Protein AF-A0A4R4SCJ4-F1 (afdb_monomer_lite)

pLDDT: mean 86.76, std 8.78, range [54.12, 97.06]

Radius of gyration: 17.78 Å; chains: 1; bounding box: 42×27×51 Å

Foldseek 3Di:
DPPVLVVVLCVFPVLVVLLVLLQVLLVVVVVLVVVVCCLQPVPPVDDRDPVSVVLVVCLLCVLVVPCVVPLVVVLVVDDLVCLSPVLVVVLVVLSVVLVVCVVVVNPPDVNSVSSSVSNNSSVSNVVSSLVCQPVRDPPVCNVVSNVCSVVVRD

Sequence (154 aa):
MRSGELRGILRGRDFRRLYATRIASQLTDGVFQVALAGYVFFSPERQTTAAKAAAAFAVTLLPYSALGPFVGVFIDRWRRRQILVWTPVLRAVLVLLVAALVAAGQDGTFFFLGVLVVLGVNRFFLASLSAALPHVVTRDQLVTANAFSVTSGT

Structure (mmCIF, N/CA/C/O backbone):
data_AF-A0A4R4SCJ4-F1
#
_entry.id   AF-A0A4R4SCJ4-F1
#
loop_
_atom_site.group_PDB
_atom_site.id
_atom_site.type_symbol
_atom_site.label_atom_id
_atom_site.label_alt_id
_atom_site.label_comp_id
_atom_site.label_asym_id
_atom_site.label_entity_id
_atom_site.label_seq_id
_atom_site.pdbx_PDB_ins_code
_atom_site.Cartn_x
_atom_site.Cartn_y
_atom_site.Cartn_z
_atom_site.occupancy
_atom_site.B_iso_or_equiv
_atom_site.auth_seq_id
_atom_site.auth_comp_id
_atom_site.auth_asym_id
_atom_site.auth_atom_id
_atom_site.pdbx_PDB_model_num
ATOM 1 N N . MET A 1 1 ? 2.223 6.834 26.598 1.00 58.66 1 MET A N 1
ATOM 2 C CA . MET A 1 1 ? 1.237 5.746 26.401 1.00 58.66 1 MET A CA 1
ATOM 3 C C . MET A 1 1 ? 1.092 4.969 27.694 1.00 58.66 1 MET A C 1
ATOM 5 O O . MET A 1 1 ? 2.088 4.447 28.176 1.00 58.66 1 MET A O 1
ATOM 9 N N . ARG A 1 2 ? -0.108 4.891 28.277 1.00 73.50 2 ARG A N 1
ATOM 10 C CA . ARG A 1 2 ? -0.346 3.986 29.410 1.00 73.50 2 ARG A CA 1
ATOM 11 C C . ARG A 1 2 ? -0.431 2.561 28.854 1.00 73.50 2 ARG A C 1
ATOM 13 O O . ARG A 1 2 ? -1.313 2.270 28.056 1.00 73.50 2 ARG A O 1
ATOM 20 N N . SER A 1 3 ? 0.474 1.667 29.244 1.00 70.06 3 SER A N 1
ATOM 21 C CA . SER A 1 3 ? 0.604 0.308 28.680 1.00 70.06 3 SER A CA 1
ATOM 22 C C . SER A 1 3 ? -0.693 -0.523 28.731 1.00 70.06 3 SER A C 1
ATOM 24 O O . SER A 1 3 ? -0.898 -1.412 27.905 1.00 70.06 3 SER A O 1
ATOM 26 N N . GLY A 1 4 ? -1.588 -0.223 29.680 1.00 76.00 4 GLY A N 1
ATOM 27 C CA . GLY A 1 4 ? -2.908 -0.853 29.799 1.00 76.00 4 GLY A CA 1
ATOM 28 C C . GLY A 1 4 ? -3.904 -0.450 28.705 1.00 76.00 4 GLY A C 1
ATOM 29 O O . GLY A 1 4 ? -4.691 -1.283 28.264 1.00 76.00 4 GLY A O 1
ATOM 30 N N . GLU A 1 5 ? -3.827 0.786 28.210 1.00 82.50 5 GLU A N 1
ATOM 31 C CA . GLU A 1 5 ? -4.722 1.326 27.178 1.00 82.50 5 GLU A CA 1
ATOM 32 C C . GLU A 1 5 ? -4.460 0.659 25.822 1.00 82.50 5 GLU A C 1
ATOM 34 O O . GLU A 1 5 ? -5.379 0.161 25.173 1.00 82.50 5 GLU A O 1
ATOM 39 N N . LEU A 1 6 ? -3.181 0.519 25.453 1.00 82.75 6 LEU A N 1
ATOM 40 C CA . LEU A 1 6 ? -2.781 -0.183 24.234 1.00 82.75 6 LEU A CA 1
ATOM 41 C C . LEU A 1 6 ? -3.202 -1.660 24.261 1.00 82.75 6 LEU A C 1
ATOM 43 O O . LEU A 1 6 ? -3.694 -2.185 23.264 1.00 82.75 6 LEU A O 1
ATOM 47 N N . ARG A 1 7 ? -3.051 -2.338 25.408 1.00 83.62 7 ARG A N 1
ATOM 48 C CA . ARG A 1 7 ? -3.528 -3.722 25.576 1.00 83.62 7 ARG A CA 1
ATOM 49 C C . ARG A 1 7 ? -5.046 -3.830 25.410 1.00 83.62 7 ARG A C 1
ATOM 51 O O . ARG A 1 7 ? -5.511 -4.829 24.868 1.00 83.62 7 ARG A O 1
ATOM 58 N N . GLY A 1 8 ? -5.802 -2.825 25.855 1.00 85.06 8 GLY A N 1
ATOM 59 C CA . GLY A 1 8 ? -7.248 -2.737 25.643 1.00 85.06 8 GLY A CA 1
ATOM 60 C C . GLY A 1 8 ? -7.605 -2.646 24.159 1.00 85.06 8 GLY A C 1
ATOM 61 O O . GLY A 1 8 ? -8.367 -3.474 23.661 1.00 85.06 8 GLY A O 1
ATOM 62 N N . ILE A 1 9 ? -6.967 -1.722 23.436 1.00 87.00 9 ILE A N 1
ATOM 63 C CA . ILE A 1 9 ? -7.147 -1.531 21.988 1.00 87.00 9 ILE A CA 1
ATOM 64 C C . ILE A 1 9 ? -6.816 -2.821 21.218 1.00 87.00 9 ILE A C 1
ATOM 66 O O . ILE A 1 9 ? -7.614 -3.302 20.413 1.00 87.00 9 ILE A O 1
ATOM 70 N N . LEU A 1 10 ? -5.668 -3.441 21.518 1.00 86.69 10 LEU A N 1
ATOM 71 C CA . LEU A 1 10 ? -5.202 -4.665 20.857 1.00 86.69 10 LEU A CA 1
ATOM 72 C C . LEU A 1 10 ? -6.077 -5.892 21.134 1.00 86.69 10 LEU A C 1
ATOM 74 O O . LEU A 1 10 ? -6.002 -6.864 20.386 1.00 86.69 10 LEU A O 1
ATOM 78 N N . ARG A 1 11 ? -6.906 -5.884 22.183 1.00 86.88 11 ARG A N 1
ATOM 79 C CA . ARG A 1 11 ? -7.864 -6.965 22.460 1.00 86.88 11 ARG A CA 1
ATOM 80 C C . ARG A 1 11 ? -9.147 -6.849 21.636 1.00 86.88 11 ARG A C 1
ATOM 82 O O . ARG A 1 11 ? -9.805 -7.868 21.423 1.00 86.88 11 ARG A O 1
ATOM 89 N N . GLY A 1 12 ? -9.480 -5.660 21.131 1.00 91.44 12 GLY A N 1
ATOM 90 C CA . GLY A 1 12 ? -10.671 -5.427 20.316 1.00 91.44 12 GLY A CA 1
ATOM 91 C C . GLY A 1 12 ? -10.650 -6.228 19.012 1.00 91.44 12 GLY A C 1
ATOM 92 O O . GLY A 1 12 ? -9.717 -6.123 18.216 1.00 91.44 12 GLY A O 1
ATOM 93 N N . ARG A 1 13 ? -11.692 -7.034 18.761 1.00 91.50 13 ARG A N 1
ATOM 94 C CA . ARG A 1 13 ? -11.769 -7.900 17.568 1.00 91.50 13 ARG A CA 1
ATOM 95 C C . ARG A 1 13 ? -11.715 -7.102 16.266 1.00 91.50 13 ARG A C 1
ATOM 97 O O . ARG A 1 13 ? -11.019 -7.502 15.334 1.00 91.50 13 ARG A O 1
ATOM 104 N N . ASP A 1 14 ? -12.441 -5.992 16.205 1.00 91.25 14 ASP A N 1
ATOM 105 C CA . ASP A 1 14 ? -12.566 -5.208 14.977 1.00 91.25 14 ASP A CA 1
ATOM 106 C C . ASP A 1 14 ? -11.310 -4.371 14.712 1.00 91.25 14 ASP A C 1
ATOM 108 O O . ASP A 1 14 ? -10.835 -4.341 13.575 1.00 91.25 14 ASP A O 1
ATOM 112 N N . PHE A 1 15 ? -10.680 -3.825 15.762 1.00 92.06 15 PHE A N 1
ATOM 113 C CA . PHE A 1 15 ? -9.361 -3.198 15.653 1.00 92.06 15 PHE A CA 1
ATOM 114 C C . PHE A 1 15 ? -8.309 -4.195 15.159 1.00 92.06 15 PHE A C 1
ATOM 116 O O . PHE A 1 15 ? -7.596 -3.906 14.203 1.00 92.06 15 PHE A O 1
ATOM 123 N N . ARG A 1 16 ? -8.253 -5.407 15.730 1.00 92.06 16 ARG A N 1
ATOM 124 C CA . ARG A 1 16 ? -7.318 -6.456 15.285 1.00 92.06 16 ARG A CA 1
ATOM 125 C C . ARG A 1 16 ? -7.489 -6.816 13.813 1.00 92.06 16 ARG A C 1
ATOM 127 O O . ARG A 1 16 ? -6.494 -7.002 13.122 1.00 92.06 16 ARG A O 1
ATOM 134 N N . ARG A 1 17 ? -8.729 -6.927 13.327 1.00 91.88 17 ARG A N 1
ATOM 135 C CA . ARG A 1 17 ? -9.012 -7.217 11.910 1.00 91.88 17 ARG A CA 1
ATOM 136 C C . ARG A 1 17 ? -8.546 -6.080 11.002 1.00 91.88 17 ARG A C 1
ATOM 138 O O . ARG A 1 17 ? -7.899 -6.341 9.988 1.00 91.88 17 ARG A O 1
ATOM 145 N N . LEU A 1 18 ? -8.835 -4.834 11.379 1.00 91.69 18 LEU A N 1
ATOM 146 C CA . LEU A 1 18 ? -8.393 -3.651 10.640 1.00 91.69 18 LEU A CA 1
ATOM 147 C C . LEU A 1 18 ? -6.859 -3.550 10.614 1.00 91.69 18 LEU A C 1
ATOM 149 O O . LEU A 1 18 ? -6.263 -3.342 9.559 1.00 91.69 18 LEU A O 1
ATOM 153 N N . TYR A 1 19 ? -6.221 -3.771 11.761 1.00 92.88 19 TYR A N 1
ATOM 154 C CA . TYR A 1 19 ? -4.773 -3.740 11.919 1.00 92.88 19 TYR A CA 1
ATOM 155 C C . TYR A 1 19 ? -4.073 -4.863 11.141 1.00 92.88 19 TYR A C 1
ATOM 157 O O . TYR A 1 19 ? -3.127 -4.599 10.407 1.00 92.88 19 TYR A O 1
ATOM 165 N N . ALA A 1 20 ? -4.571 -6.101 11.208 1.00 91.56 20 ALA A N 1
ATOM 166 C CA . ALA A 1 20 ? -4.023 -7.214 10.429 1.00 91.56 20 ALA A CA 1
ATOM 167 C C . ALA A 1 20 ? -4.094 -6.940 8.918 1.00 91.56 20 ALA A C 1
ATOM 169 O O . ALA A 1 20 ? -3.135 -7.193 8.192 1.00 91.56 20 ALA A O 1
ATOM 170 N N . THR A 1 21 ? -5.205 -6.356 8.461 1.00 91.44 21 THR A N 1
ATOM 171 C CA . THR A 1 21 ? -5.383 -5.945 7.062 1.00 91.44 21 THR A CA 1
ATOM 172 C C . THR A 1 21 ? -4.352 -4.886 6.657 1.00 91.44 21 THR A C 1
ATOM 174 O O . THR A 1 21 ? -3.768 -4.967 5.577 1.00 91.44 21 THR A O 1
ATOM 177 N N . ARG A 1 22 ? -4.091 -3.912 7.536 1.00 91.88 22 ARG A N 1
ATOM 178 C CA . ARG A 1 22 ? -3.065 -2.886 7.325 1.00 91.88 22 ARG A CA 1
ATOM 179 C C . ARG A 1 22 ? -1.676 -3.497 7.172 1.00 91.88 22 ARG A C 1
ATOM 181 O O . ARG A 1 22 ? -1.019 -3.232 6.174 1.00 91.88 22 ARG A O 1
ATOM 188 N N . ILE A 1 23 ? -1.263 -4.338 8.119 1.00 92.94 23 ILE A N 1
ATOM 189 C CA . ILE A 1 23 ? 0.070 -4.957 8.117 1.00 92.94 23 ILE A CA 1
ATOM 190 C C . ILE A 1 23 ? 0.264 -5.833 6.877 1.00 92.94 23 ILE A C 1
ATOM 192 O O . ILE A 1 23 ? 1.274 -5.706 6.194 1.00 92.94 23 ILE A O 1
ATOM 196 N N . ALA A 1 24 ? -0.724 -6.654 6.515 1.00 91.62 24 ALA A N 1
ATOM 197 C CA . ALA A 1 24 ? -0.660 -7.458 5.294 1.00 91.62 24 ALA A CA 1
ATOM 198 C C . ALA A 1 24 ? -0.516 -6.589 4.028 1.00 91.62 24 ALA A C 1
ATOM 200 O O . ALA A 1 24 ? 0.284 -6.892 3.137 1.00 91.62 24 ALA A O 1
ATOM 201 N N . SER A 1 25 ? -1.255 -5.478 3.952 1.00 90.12 25 SER A N 1
ATOM 202 C CA . SER A 1 25 ? -1.146 -4.541 2.831 1.00 90.12 25 SER A CA 1
ATOM 203 C C . SER A 1 25 ? 0.210 -3.845 2.780 1.00 90.12 25 SER A C 1
ATOM 205 O O . SER A 1 25 ? 0.726 -3.614 1.688 1.00 90.12 25 SER A O 1
ATOM 207 N N . GLN A 1 26 ? 0.794 -3.523 3.933 1.00 90.69 26 GLN A N 1
ATOM 208 C CA . GLN A 1 26 ? 2.095 -2.872 3.991 1.00 90.69 26 GLN A CA 1
ATOM 209 C C . GLN A 1 26 ? 3.227 -3.824 3.612 1.00 90.69 26 GLN A C 1
ATOM 211 O O . GLN A 1 26 ? 4.084 -3.459 2.817 1.00 90.69 26 GLN A O 1
ATOM 216 N N . LEU A 1 27 ? 3.186 -5.069 4.096 1.00 92.00 27 LEU A N 1
ATOM 217 C CA . LEU A 1 27 ? 4.152 -6.104 3.723 1.00 92.00 27 LEU A CA 1
ATOM 218 C C . LEU A 1 27 ? 4.156 -6.334 2.210 1.00 92.00 27 LEU A C 1
ATOM 220 O O . LEU A 1 27 ? 5.209 -6.326 1.578 1.00 92.00 27 LEU A O 1
ATOM 224 N N . THR A 1 28 ? 2.972 -6.476 1.613 1.00 91.75 28 THR A N 1
ATOM 225 C CA . THR A 1 28 ? 2.846 -6.634 0.156 1.00 91.75 28 THR A CA 1
ATOM 226 C C . THR A 1 28 ? 3.294 -5.387 -0.609 1.00 91.75 28 THR A C 1
ATOM 228 O O . THR A 1 28 ? 3.830 -5.516 -1.706 1.00 91.75 28 THR A O 1
ATOM 231 N N . ASP A 1 29 ? 3.136 -4.185 -0.041 1.00 91.31 29 ASP A N 1
ATOM 232 C CA . ASP A 1 29 ? 3.690 -2.956 -0.626 1.00 91.31 29 ASP A CA 1
ATOM 233 C C . ASP A 1 29 ? 5.205 -2.898 -0.566 1.00 91.31 29 ASP A C 1
ATOM 235 O O . ASP A 1 29 ? 5.826 -2.587 -1.575 1.00 91.31 29 ASP A O 1
ATOM 239 N N . GLY A 1 30 ? 5.796 -3.266 0.569 1.00 91.69 30 GLY A N 1
ATOM 240 C CA . GLY A 1 30 ? 7.242 -3.376 0.707 1.00 91.69 30 GLY A CA 1
ATOM 241 C C . GLY A 1 30 ? 7.823 -4.340 -0.324 1.00 91.69 30 GLY A C 1
ATOM 242 O O . GLY A 1 30 ? 8.756 -3.983 -1.035 1.00 91.69 30 GLY A O 1
ATOM 243 N N . VAL A 1 31 ? 7.215 -5.521 -0.489 1.00 93.69 31 VAL A N 1
ATOM 244 C CA . VAL A 1 31 ? 7.627 -6.493 -1.519 1.00 93.69 31 VAL A CA 1
ATOM 245 C C . VAL A 1 31 ? 7.521 -5.896 -2.924 1.00 93.69 31 VAL A C 1
ATOM 247 O O . VAL A 1 31 ? 8.464 -6.012 -3.703 1.00 93.69 31 VAL A O 1
ATOM 250 N N . PHE A 1 32 ? 6.411 -5.227 -3.253 1.00 93.00 32 PHE A N 1
ATOM 251 C CA . PHE A 1 32 ? 6.233 -4.594 -4.561 1.00 93.00 32 PHE A CA 1
ATOM 252 C C . PHE A 1 32 ? 7.261 -3.481 -4.817 1.00 93.00 32 PHE A C 1
ATOM 254 O O . PHE A 1 32 ? 7.834 -3.423 -5.901 1.00 93.00 32 PHE A O 1
ATOM 261 N N . GLN A 1 33 ? 7.537 -2.628 -3.827 1.00 90.75 33 GLN A N 1
ATOM 262 C CA . GLN A 1 33 ? 8.525 -1.553 -3.942 1.00 90.75 33 GLN A CA 1
ATOM 263 C C . GLN A 1 33 ? 9.952 -2.093 -4.082 1.00 90.75 33 GLN A C 1
ATOM 265 O O . GLN A 1 33 ? 10.708 -1.593 -4.912 1.00 90.75 33 GLN A O 1
ATOM 270 N N . VAL A 1 34 ? 10.313 -3.135 -3.327 1.00 91.56 34 VAL A N 1
ATOM 271 C CA . VAL A 1 34 ? 11.617 -3.804 -3.456 1.00 91.56 34 VAL A CA 1
ATOM 272 C C . VAL A 1 34 ? 11.757 -4.446 -4.835 1.00 91.56 34 VAL A C 1
ATOM 274 O O . VAL A 1 34 ? 12.787 -4.272 -5.481 1.00 91.56 34 VAL A O 1
ATOM 277 N N . ALA A 1 35 ? 10.719 -5.130 -5.325 1.00 90.94 35 ALA A N 1
ATOM 278 C CA . ALA A 1 35 ? 10.720 -5.721 -6.662 1.00 90.94 35 ALA A CA 1
ATOM 279 C C . ALA A 1 35 ? 10.830 -4.654 -7.762 1.00 90.94 35 ALA A C 1
ATOM 281 O O . ALA A 1 35 ? 11.605 -4.817 -8.701 1.00 90.94 35 ALA A O 1
ATOM 282 N N . LEU A 1 36 ? 10.106 -3.540 -7.625 1.00 89.12 36 LEU A N 1
ATOM 283 C CA . LEU A 1 36 ? 10.183 -2.402 -8.537 1.00 89.12 36 LEU A CA 1
ATOM 284 C C . LEU A 1 36 ? 11.587 -1.789 -8.552 1.00 89.12 36 LEU A C 1
ATOM 286 O O . LEU A 1 36 ? 12.139 -1.568 -9.626 1.00 89.12 36 LEU A O 1
ATOM 290 N N . ALA A 1 37 ? 12.172 -1.533 -7.381 1.00 86.69 37 ALA A N 1
ATOM 291 C CA . ALA A 1 37 ? 13.519 -0.984 -7.268 1.00 86.69 37 ALA A CA 1
ATOM 292 C C . ALA A 1 37 ? 14.565 -1.945 -7.852 1.00 86.69 37 ALA A C 1
ATOM 294 O O . ALA A 1 37 ? 15.413 -1.520 -8.633 1.00 86.69 37 ALA A O 1
ATOM 295 N N . GLY A 1 38 ? 14.456 -3.240 -7.539 1.00 87.81 38 GLY A N 1
ATOM 296 C CA . GLY A 1 38 ? 15.255 -4.315 -8.129 1.00 87.81 38 GLY A CA 1
ATOM 297 C C . GLY A 1 38 ? 15.189 -4.305 -9.654 1.00 87.81 38 GLY A C 1
ATOM 298 O O . GLY A 1 38 ? 16.210 -4.242 -10.332 1.00 87.81 38 GLY A O 1
ATOM 299 N N . TYR A 1 39 ? 13.977 -4.288 -10.199 1.00 85.25 39 TYR A N 1
ATOM 300 C CA . TYR A 1 39 ? 13.759 -4.322 -11.638 1.00 85.25 39 TYR A CA 1
ATOM 301 C C . TYR A 1 39 ? 14.248 -3.058 -12.351 1.00 85.25 39 TYR A C 1
ATOM 303 O O . TYR A 1 39 ? 14.879 -3.162 -13.401 1.00 85.25 39 TYR A O 1
ATOM 311 N N . VAL A 1 40 ? 13.975 -1.873 -11.797 1.00 81.81 40 VAL A N 1
ATOM 312 C CA . VAL A 1 40 ? 14.327 -0.595 -12.429 1.00 81.81 40 VAL A CA 1
ATOM 313 C C . VAL A 1 40 ? 15.818 -0.303 -12.311 1.00 81.81 40 VAL A C 1
ATOM 315 O O . VAL A 1 40 ? 16.406 0.099 -13.305 1.00 81.81 40 VAL A O 1
ATOM 318 N N . PHE A 1 41 ? 16.430 -0.487 -11.138 1.00 78.81 41 PHE A N 1
ATOM 319 C CA . PHE A 1 41 ? 17.807 -0.041 -10.880 1.00 78.81 41 PHE A CA 1
ATOM 320 C C . PHE A 1 41 ? 18.859 -1.146 -10.974 1.00 78.81 41 PHE A C 1
ATOM 322 O O . PHE A 1 41 ? 20.023 -0.841 -11.217 1.00 78.81 41 PHE A O 1
ATOM 329 N N . PHE A 1 42 ? 18.478 -2.411 -10.782 1.00 72.50 42 PHE A N 1
ATOM 330 C CA . PHE A 1 42 ? 19.424 -3.527 -10.691 1.00 72.50 42 PHE A CA 1
ATOM 331 C C . PHE A 1 42 ? 19.296 -4.544 -11.832 1.00 72.50 42 PHE A C 1
ATOM 333 O O . PHE A 1 42 ? 19.977 -5.564 -11.792 1.00 72.50 42 PHE A O 1
ATOM 340 N N . SER A 1 43 ? 18.486 -4.276 -12.866 1.00 67.62 43 SER A N 1
ATOM 341 C CA . SER A 1 43 ? 18.457 -5.101 -14.085 1.00 67.62 43 SER A CA 1
ATOM 342 C C . SER A 1 43 ? 19.700 -4.826 -14.949 1.00 67.62 43 SER A C 1
ATOM 344 O O . SER A 1 43 ? 19.773 -3.761 -15.569 1.00 67.62 43 SER A O 1
ATOM 346 N N . PRO A 1 44 ? 20.664 -5.765 -15.054 1.00 54.12 44 PRO A N 1
ATOM 347 C CA . PRO A 1 44 ? 21.954 -5.538 -15.722 1.00 54.12 44 PRO A CA 1
ATOM 348 C C . PRO A 1 44 ? 21.829 -5.267 -17.228 1.00 54.12 44 PRO A C 1
ATOM 350 O O . PRO A 1 44 ? 22.674 -4.609 -17.828 1.00 54.12 44 PRO A O 1
ATOM 353 N N . GLU A 1 45 ? 20.741 -5.742 -17.834 1.00 56.34 45 GLU A N 1
ATOM 354 C CA . GLU A 1 45 ? 20.410 -5.582 -19.254 1.00 56.34 45 GLU A CA 1
ATOM 355 C C . GLU A 1 45 ? 19.885 -4.176 -19.591 1.00 56.34 45 GLU A C 1
ATOM 357 O O . GLU A 1 45 ? 19.707 -3.834 -20.759 1.00 56.34 45 GLU A O 1
ATOM 362 N N . ARG A 1 46 ? 19.599 -3.350 -18.576 1.00 56.84 46 ARG A N 1
ATOM 363 C CA . ARG A 1 46 ? 18.846 -2.104 -18.731 1.00 56.84 46 ARG A CA 1
ATOM 364 C C . ARG A 1 46 ? 19.527 -0.968 -17.998 1.00 56.84 46 ARG A C 1
ATOM 366 O O . ARG A 1 46 ? 19.066 -0.524 -16.953 1.00 56.84 46 ARG A O 1
ATOM 373 N N . GLN A 1 47 ? 20.617 -0.475 -18.583 1.00 54.94 47 GLN A N 1
ATOM 374 C CA . GLN A 1 47 ? 21.269 0.751 -18.126 1.00 54.94 47 GLN A CA 1
ATOM 375 C C . GLN A 1 47 ? 20.210 1.855 -17.985 1.00 54.94 47 GLN A C 1
ATOM 377 O O . GLN A 1 47 ? 19.611 2.297 -18.969 1.00 54.94 47 GLN A O 1
ATOM 382 N N . THR A 1 48 ? 19.921 2.257 -16.747 1.00 60.78 48 THR A N 1
ATOM 383 C CA . THR A 1 48 ? 18.918 3.274 -16.435 1.00 60.78 48 THR A CA 1
ATOM 384 C C . THR A 1 48 ? 19.317 4.596 -17.064 1.00 60.78 48 THR A C 1
ATOM 386 O O . THR A 1 48 ? 20.154 5.323 -16.537 1.00 60.78 48 THR A O 1
ATOM 389 N N . THR A 1 49 ? 18.694 4.942 -18.189 1.00 74.50 49 THR A N 1
ATOM 390 C CA . THR A 1 49 ? 18.739 6.309 -18.709 1.00 74.50 49 THR A CA 1
ATOM 391 C C . THR A 1 49 ? 18.175 7.256 -17.649 1.00 74.50 49 THR A C 1
ATOM 393 O O . THR A 1 49 ? 17.214 6.904 -16.958 1.00 74.50 49 THR A O 1
ATOM 396 N N . ALA A 1 50 ? 18.699 8.482 -17.558 1.00 78.25 50 ALA A N 1
ATOM 397 C CA . ALA A 1 50 ? 18.198 9.507 -16.635 1.00 78.25 50 ALA A CA 1
ATOM 398 C C . ALA A 1 50 ? 16.664 9.678 -16.705 1.00 78.25 50 ALA A C 1
ATOM 400 O O . ALA A 1 50 ? 16.008 9.844 -15.681 1.00 78.25 50 ALA A O 1
ATOM 401 N N . ALA A 1 51 ? 16.078 9.533 -17.899 1.00 81.06 51 ALA A N 1
ATOM 402 C CA . ALA A 1 51 ? 14.632 9.565 -18.109 1.00 81.06 51 ALA A CA 1
ATOM 403 C C . ALA A 1 51 ? 13.871 8.429 -17.394 1.00 81.06 51 ALA A C 1
ATOM 405 O O . ALA A 1 51 ? 12.826 8.683 -16.800 1.00 81.06 51 ALA A O 1
ATOM 406 N N . LYS A 1 52 ? 14.386 7.189 -17.403 1.00 79.25 52 LYS A N 1
ATOM 407 C CA . LYS A 1 52 ? 13.751 6.050 -16.709 1.00 79.25 52 LYS A CA 1
ATOM 408 C C . LYS A 1 52 ? 13.818 6.221 -15.191 1.00 79.25 52 LYS A C 1
ATOM 410 O O . LYS A 1 52 ? 12.833 5.961 -14.504 1.00 79.25 52 LYS A O 1
ATOM 415 N N . ALA A 1 53 ? 14.942 6.722 -14.676 1.00 82.44 53 ALA A N 1
ATOM 416 C CA . ALA A 1 53 ? 15.077 7.054 -13.260 1.00 82.44 53 ALA A CA 1
ATOM 417 C C . ALA A 1 53 ? 14.104 8.176 -12.851 1.00 82.44 53 ALA A C 1
ATOM 419 O O . ALA A 1 53 ? 13.373 8.035 -11.872 1.00 82.44 53 ALA A O 1
ATOM 420 N N . ALA A 1 54 ? 14.025 9.254 -13.639 1.00 87.06 54 ALA A N 1
ATOM 421 C CA . ALA A 1 54 ? 13.080 10.345 -13.409 1.00 87.06 54 ALA A CA 1
ATOM 422 C C . ALA A 1 54 ? 11.619 9.863 -13.437 1.00 87.06 54 ALA A C 1
ATOM 424 O O . ALA A 1 54 ? 10.835 10.241 -12.568 1.00 87.06 54 ALA A O 1
ATOM 425 N N . ALA A 1 55 ? 11.259 8.983 -14.378 1.00 87.56 55 ALA A N 1
ATOM 426 C CA . ALA A 1 55 ? 9.931 8.378 -14.440 1.00 87.56 55 ALA A CA 1
ATOM 427 C C . ALA A 1 55 ? 9.621 7.532 -13.194 1.00 87.56 55 ALA A C 1
ATOM 429 O O . ALA A 1 55 ? 8.531 7.648 -12.638 1.00 87.56 55 ALA A O 1
ATOM 430 N N . ALA A 1 56 ? 10.577 6.736 -12.704 1.00 85.62 56 ALA A N 1
ATOM 431 C CA . ALA A 1 56 ? 10.408 5.952 -11.480 1.00 85.62 56 ALA A CA 1
ATOM 432 C C . ALA A 1 56 ? 10.163 6.840 -10.247 1.00 85.62 56 ALA A C 1
ATOM 434 O O . ALA A 1 56 ? 9.250 6.571 -9.459 1.00 85.62 56 ALA A O 1
ATOM 435 N N . PHE A 1 57 ? 10.913 7.939 -10.108 1.00 86.75 57 PHE A N 1
ATOM 436 C CA . PHE A 1 57 ? 10.668 8.933 -9.060 1.00 86.75 57 PHE A CA 1
ATOM 437 C C . PHE A 1 57 ? 9.300 9.594 -9.209 1.00 86.75 57 PHE A C 1
ATOM 439 O O . PHE A 1 57 ? 8.547 9.662 -8.237 1.00 86.75 57 PHE A O 1
ATOM 446 N N . ALA A 1 58 ? 8.948 10.034 -10.420 1.00 90.12 58 ALA A N 1
ATOM 447 C CA . ALA A 1 58 ? 7.660 10.660 -10.689 1.00 90.12 58 ALA A CA 1
ATOM 448 C C . ALA A 1 58 ? 6.510 9.725 -10.304 1.00 90.12 58 ALA A C 1
ATOM 450 O O . ALA A 1 58 ? 5.633 10.112 -9.542 1.00 90.12 58 ALA A O 1
ATOM 451 N N . VAL A 1 59 ? 6.549 8.469 -10.744 1.00 89.69 59 VAL A N 1
ATOM 452 C CA . VAL A 1 59 ? 5.521 7.471 -10.433 1.00 89.69 59 VAL A CA 1
ATOM 453 C C . VAL A 1 59 ? 5.426 7.170 -8.936 1.00 89.69 59 VAL A C 1
ATOM 455 O O . VAL A 1 59 ? 4.332 6.935 -8.427 1.00 89.69 59 VAL A O 1
ATOM 458 N N . THR A 1 60 ? 6.543 7.222 -8.213 1.00 86.38 60 THR A N 1
ATOM 459 C CA . THR A 1 60 ? 6.558 6.997 -6.762 1.00 86.38 60 THR A CA 1
ATOM 460 C C . THR A 1 60 ? 5.971 8.181 -5.990 1.00 86.38 60 THR A C 1
ATOM 462 O O . THR A 1 60 ? 5.244 7.985 -5.017 1.00 86.38 60 THR A O 1
ATOM 465 N N . LEU A 1 61 ? 6.251 9.412 -6.426 1.00 87.06 61 LEU A N 1
ATOM 466 C CA . LEU A 1 61 ? 5.877 10.641 -5.719 1.00 87.06 61 LEU A CA 1
ATOM 467 C C . LEU A 1 61 ? 4.494 11.175 -6.117 1.00 87.06 61 LEU A C 1
ATOM 469 O O . LEU A 1 61 ? 3.750 11.650 -5.260 1.00 87.06 61 LEU A O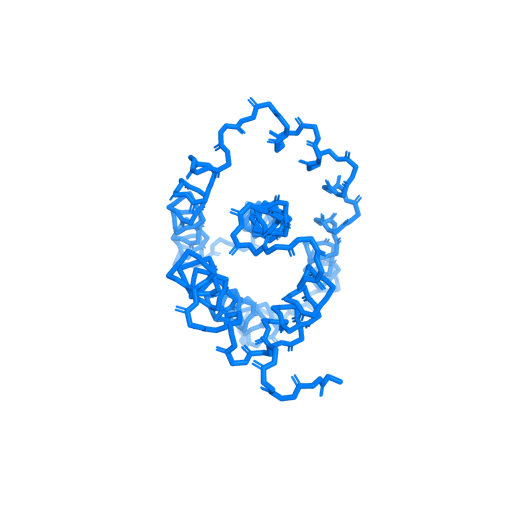 1
ATOM 473 N N . LEU A 1 62 ? 4.115 11.066 -7.393 1.00 89.56 62 LEU A N 1
ATOM 474 C CA . LEU A 1 62 ? 2.852 11.587 -7.930 1.00 89.56 62 LEU A CA 1
ATOM 475 C C . LEU A 1 62 ? 1.608 11.130 -7.153 1.00 89.56 62 LEU A C 1
ATOM 477 O O . LEU A 1 62 ? 0.762 11.981 -6.875 1.00 89.56 62 LEU A O 1
ATOM 481 N N . PRO A 1 63 ? 1.466 9.851 -6.747 1.00 85.88 63 PRO A N 1
ATOM 482 C CA . PRO A 1 63 ? 0.298 9.401 -5.999 1.00 85.88 63 PRO A CA 1
ATOM 483 C C . PRO A 1 63 ? 0.075 10.164 -4.693 1.00 85.88 63 PRO A C 1
ATOM 485 O O . PRO A 1 63 ? -1.072 10.388 -4.314 1.00 85.88 63 PRO A O 1
ATOM 488 N N . TYR A 1 64 ? 1.151 10.576 -4.011 1.00 79.00 64 TYR A N 1
ATOM 489 C CA . TYR A 1 64 ? 1.056 11.317 -2.752 1.00 79.00 64 TYR A CA 1
ATOM 490 C C . TYR A 1 64 ? 0.435 12.698 -2.960 1.00 79.00 64 TYR A C 1
ATOM 492 O O . TYR A 1 64 ? -0.462 13.086 -2.213 1.00 79.00 64 TYR A O 1
ATOM 500 N N . SER A 1 65 ? 0.880 13.413 -3.992 1.00 80.62 65 SER A N 1
ATOM 501 C CA . SER A 1 65 ? 0.413 14.769 -4.287 1.00 80.62 65 SER A CA 1
ATOM 502 C C . SER A 1 65 ? -0.965 14.770 -4.944 1.00 80.62 65 SER A C 1
ATOM 504 O O . SER A 1 65 ? -1.814 15.592 -4.611 1.00 80.62 65 SER A O 1
ATOM 506 N N . ALA A 1 66 ? -1.201 13.840 -5.872 1.00 80.00 66 ALA A N 1
ATOM 507 C CA . ALA A 1 66 ? -2.401 13.843 -6.695 1.00 80.00 66 ALA A CA 1
ATOM 508 C C . ALA A 1 66 ? -3.628 13.319 -5.950 1.00 80.00 66 ALA A C 1
ATOM 510 O O . ALA A 1 66 ? -4.709 13.861 -6.128 1.00 80.00 66 ALA A O 1
ATOM 511 N N . LEU A 1 67 ? -3.495 12.274 -5.125 1.00 79.00 67 LEU A N 1
ATOM 512 C CA . LEU A 1 67 ? -4.664 11.614 -4.534 1.00 79.00 67 LEU A CA 1
ATOM 513 C C . LEU A 1 67 ? -5.130 12.250 -3.225 1.00 79.00 67 LEU A C 1
ATOM 515 O O . LEU A 1 67 ? -6.310 12.131 -2.901 1.00 79.00 67 LEU A O 1
ATOM 519 N N . GLY A 1 68 ? -4.252 12.948 -2.499 1.00 75.50 68 GLY A N 1
ATOM 520 C CA . GLY A 1 68 ? -4.567 13.556 -1.200 1.00 75.50 68 GLY A CA 1
ATOM 521 C C . GLY A 1 68 ? -5.910 14.309 -1.157 1.00 75.50 68 GLY A C 1
ATOM 522 O O . GLY A 1 68 ? -6.744 13.974 -0.315 1.00 75.50 68 GLY A O 1
ATOM 523 N N . PRO A 1 69 ? -6.180 15.251 -2.084 1.00 77.25 69 PRO A N 1
ATOM 524 C CA . PRO A 1 69 ? -7.417 16.040 -2.084 1.00 77.25 69 PRO A CA 1
ATOM 525 C C . PRO A 1 69 ? -8.690 15.242 -2.404 1.00 77.25 69 PRO A C 1
ATOM 527 O O . PRO A 1 69 ? -9.774 15.589 -1.942 1.00 77.25 69 PRO A O 1
ATOM 530 N N . PHE A 1 70 ? -8.587 14.177 -3.204 1.00 78.62 70 PHE A N 1
ATOM 531 C CA . PHE A 1 70 ? -9.763 13.478 -3.738 1.00 78.62 70 PHE A CA 1
ATOM 532 C C . PHE A 1 70 ? -10.175 12.269 -2.905 1.00 78.62 70 PHE A C 1
ATOM 534 O O . PHE A 1 70 ? -11.342 11.876 -2.903 1.00 78.62 70 PHE A O 1
ATOM 541 N N . VAL A 1 71 ? -9.229 11.680 -2.178 1.00 81.19 71 VAL A N 1
ATOM 542 C CA . VAL A 1 71 ? -9.433 10.467 -1.384 1.00 81.19 71 VAL A CA 1
ATOM 543 C C . VAL A 1 71 ? -10.602 10.606 -0.400 1.00 81.19 71 VAL A C 1
ATOM 545 O O . VAL A 1 71 ? -11.409 9.683 -0.303 1.00 81.19 71 VAL A O 1
ATOM 548 N N . GLY A 1 72 ? -10.753 11.759 0.264 1.00 79.31 72 GLY A N 1
ATOM 549 C CA . GLY A 1 72 ? -11.865 12.006 1.194 1.00 79.31 72 GLY A CA 1
ATOM 550 C C . GLY A 1 72 ? -13.238 11.913 0.520 1.00 79.31 72 GLY A C 1
ATOM 551 O O . GLY A 1 72 ? -14.101 11.164 0.971 1.00 79.31 72 GLY A O 1
ATOM 552 N N . VAL A 1 73 ? -13.397 12.568 -0.635 1.00 84.00 73 VAL A N 1
ATOM 553 C CA . VAL A 1 73 ? -14.659 12.587 -1.398 1.00 84.00 73 VAL A CA 1
ATOM 554 C C . VAL A 1 73 ? -15.093 11.178 -1.809 1.00 84.00 73 VAL A C 1
ATOM 556 O O . VAL A 1 73 ? -16.278 10.843 -1.750 1.00 84.00 73 VAL A O 1
ATOM 559 N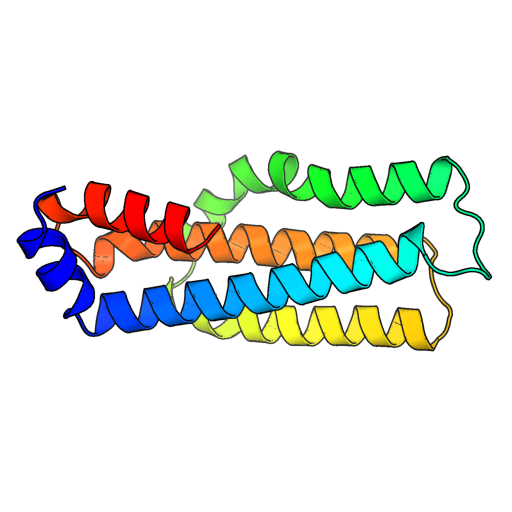 N . PHE A 1 74 ? -14.147 10.333 -2.225 1.00 80.88 74 PHE A N 1
ATOM 560 C CA . PHE A 1 74 ? -14.444 8.955 -2.616 1.00 80.88 74 PHE A CA 1
ATOM 561 C C . PHE A 1 74 ? -14.780 8.064 -1.414 1.00 80.88 74 PHE A C 1
ATOM 563 O O . PHE A 1 74 ? -15.723 7.275 -1.492 1.00 80.88 74 PHE A O 1
ATOM 570 N N . ILE A 1 75 ? -14.057 8.206 -0.297 1.00 85.56 75 ILE A N 1
ATOM 571 C CA . ILE A 1 75 ? -14.312 7.439 0.933 1.00 85.56 75 ILE A CA 1
ATOM 572 C C . ILE A 1 75 ? -15.691 7.761 1.513 1.00 85.56 75 ILE A C 1
ATOM 574 O O . ILE A 1 75 ? -16.369 6.855 1.996 1.00 85.56 75 ILE A O 1
ATOM 578 N N . ASP A 1 76 ? -16.124 9.019 1.445 1.00 85.38 76 ASP A N 1
ATOM 579 C CA . ASP A 1 76 ? -17.409 9.440 2.007 1.00 85.38 76 ASP A CA 1
ATOM 580 C C . ASP A 1 76 ? -18.608 8.901 1.221 1.00 85.38 76 ASP A C 1
ATOM 582 O O . ASP A 1 76 ? -19.670 8.649 1.792 1.00 85.38 76 ASP A O 1
ATOM 586 N N . ARG A 1 77 ? -18.439 8.669 -0.085 1.00 84.94 77 ARG A N 1
ATOM 587 C CA . ARG A 1 77 ? -19.509 8.171 -0.962 1.00 84.94 77 ARG A CA 1
ATOM 588 C C . ARG A 1 77 ? -19.674 6.653 -0.934 1.00 84.94 77 ARG A C 1
ATOM 590 O O . ARG A 1 77 ? -20.718 6.147 -1.337 1.00 84.94 77 ARG A O 1
ATOM 597 N N . TRP A 1 78 ? -18.653 5.914 -0.509 1.00 83.19 78 TRP A N 1
ATOM 598 C CA . TRP A 1 78 ? -18.611 4.456 -0.626 1.00 83.19 78 TRP A CA 1
ATOM 599 C C . TRP A 1 78 ? -18.688 3.788 0.744 1.00 83.19 78 TRP A C 1
ATOM 601 O O . TRP A 1 78 ? -18.194 4.287 1.754 1.00 83.19 78 TRP A O 1
ATOM 611 N N . ARG A 1 79 ? -19.276 2.587 0.802 1.00 86.38 79 ARG A N 1
ATOM 612 C CA . ARG A 1 79 ? -19.273 1.816 2.049 1.00 86.38 79 ARG A CA 1
ATOM 613 C C . ARG A 1 79 ? -17.838 1.395 2.357 1.00 86.38 79 ARG A C 1
ATOM 615 O O . ARG A 1 79 ? -17.272 0.553 1.666 1.00 86.38 79 ARG A O 1
ATOM 622 N N . ARG A 1 80 ? -17.285 1.910 3.456 1.00 84.25 80 ARG A N 1
ATOM 623 C CA . ARG A 1 80 ? -15.919 1.631 3.948 1.00 84.25 80 ARG A CA 1
ATOM 624 C C . ARG A 1 80 ? -15.565 0.141 3.918 1.00 84.25 80 ARG A C 1
ATOM 626 O O . ARG A 1 80 ? -14.507 -0.237 3.432 1.00 84.25 80 ARG A O 1
ATOM 633 N N . ARG A 1 81 ? -16.488 -0.728 4.348 1.00 85.44 81 ARG A N 1
ATOM 634 C CA . ARG A 1 81 ? -16.301 -2.189 4.302 1.00 85.44 81 ARG A CA 1
ATOM 635 C C . ARG A 1 81 ? -16.077 -2.724 2.882 1.00 85.44 81 ARG A C 1
ATOM 637 O O . ARG A 1 81 ? -15.268 -3.624 2.717 1.00 85.44 81 ARG A O 1
ATOM 644 N N . GLN A 1 82 ? -16.774 -2.197 1.874 1.00 88.81 82 GLN A N 1
ATOM 645 C CA . GLN A 1 82 ? -16.581 -2.613 0.481 1.00 88.81 82 GLN A CA 1
ATOM 646 C C . GLN A 1 82 ? -15.218 -2.164 -0.039 1.00 88.81 82 GLN A C 1
ATOM 648 O O . GLN A 1 82 ? -14.528 -2.968 -0.654 1.00 88.81 82 GLN A O 1
ATOM 653 N N . ILE A 1 83 ? -14.797 -0.935 0.277 1.00 90.06 83 ILE A N 1
ATOM 654 C CA . ILE A 1 83 ? -13.454 -0.450 -0.069 1.00 90.06 83 ILE A CA 1
ATOM 655 C C . ILE A 1 83 ? -12.386 -1.372 0.532 1.00 90.06 83 ILE A C 1
ATOM 657 O O . ILE A 1 83 ? -11.482 -1.821 -0.164 1.00 90.06 83 ILE A O 1
ATOM 661 N N . LEU A 1 84 ? -12.518 -1.720 1.815 1.00 89.62 84 LEU A N 1
ATOM 662 C CA . LEU A 1 84 ? -11.524 -2.549 2.497 1.00 89.62 84 LEU A CA 1
ATOM 663 C C . LEU A 1 84 ? -11.440 -3.991 1.969 1.00 89.62 84 LEU A C 1
ATOM 665 O O . LEU A 1 84 ? -10.405 -4.627 2.131 1.00 89.62 84 LEU A O 1
ATOM 669 N N . VAL A 1 85 ? -12.502 -4.499 1.338 1.00 90.50 85 VAL A N 1
ATOM 670 C CA . VAL A 1 85 ? -12.539 -5.852 0.759 1.00 90.50 85 VAL A CA 1
ATOM 671 C C . VAL A 1 85 ? -12.077 -5.858 -0.696 1.00 90.50 85 VAL A C 1
ATOM 673 O O . VAL A 1 85 ? -11.286 -6.713 -1.081 1.00 90.50 85 VAL A O 1
ATOM 676 N N . TRP A 1 86 ? -12.551 -4.913 -1.509 1.00 93.12 86 TRP A N 1
ATOM 677 C CA . TRP A 1 86 ? -12.311 -4.928 -2.953 1.00 93.12 86 TRP A CA 1
ATOM 678 C C . TRP A 1 86 ? -10.982 -4.303 -3.356 1.00 93.12 86 TRP A C 1
ATOM 680 O O . TRP A 1 86 ? -10.382 -4.739 -4.335 1.00 93.12 86 TRP A O 1
ATOM 690 N N . THR A 1 87 ? -10.479 -3.328 -2.602 1.00 92.69 87 THR A N 1
ATOM 691 C CA . THR A 1 87 ? -9.217 -2.665 -2.941 1.00 92.69 87 THR A CA 1
ATOM 692 C C . THR A 1 87 ? -8.008 -3.612 -2.909 1.00 92.69 87 THR A C 1
ATOM 694 O O . THR A 1 87 ? -7.223 -3.565 -3.854 1.00 92.69 87 THR A O 1
ATOM 697 N N . PRO A 1 88 ? -7.845 -4.519 -1.921 1.00 92.19 88 PRO A N 1
ATOM 698 C CA . PRO A 1 88 ? -6.781 -5.525 -1.960 1.00 92.19 88 PRO A CA 1
ATOM 699 C C . PRO A 1 88 ? -6.886 -6.466 -3.164 1.00 92.19 88 PRO A C 1
ATOM 701 O O . PRO A 1 88 ? -5.867 -6.803 -3.760 1.00 92.19 88 PRO A O 1
ATOM 704 N N . VAL A 1 89 ? -8.107 -6.853 -3.552 1.00 94.50 89 VAL A N 1
ATOM 705 C CA . VAL A 1 89 ? -8.351 -7.707 -4.727 1.00 94.50 89 VAL A CA 1
ATOM 706 C C . VAL A 1 89 ? -7.948 -6.980 -6.008 1.00 94.50 89 VAL A C 1
ATOM 708 O O . VAL A 1 89 ? -7.168 -7.508 -6.796 1.00 94.50 89 VAL A O 1
ATOM 711 N N . LEU A 1 90 ? -8.412 -5.740 -6.187 1.00 95.56 90 LEU A N 1
ATOM 712 C CA . LEU A 1 90 ? -8.026 -4.890 -7.313 1.00 95.56 90 LEU A CA 1
ATOM 713 C C . LEU A 1 90 ? -6.505 -4.714 -7.373 1.00 95.56 90 LEU A C 1
ATOM 715 O O . LEU A 1 90 ? -5.902 -4.846 -8.433 1.00 95.56 90 LEU A O 1
ATOM 719 N N . ARG A 1 91 ? -5.873 -4.456 -6.226 1.00 94.12 91 ARG A N 1
ATOM 720 C CA . ARG A 1 91 ? -4.424 -4.288 -6.130 1.00 94.12 91 ARG A CA 1
ATOM 721 C C . ARG A 1 91 ? -3.676 -5.560 -6.521 1.00 94.12 91 ARG A C 1
ATOM 723 O O . ARG A 1 91 ? -2.711 -5.464 -7.269 1.00 94.12 91 ARG A O 1
ATOM 730 N N . ALA A 1 92 ? -4.128 -6.731 -6.073 1.00 94.56 92 ALA A N 1
ATOM 731 C CA . ALA A 1 92 ? -3.535 -8.005 -6.469 1.00 94.56 92 ALA A CA 1
ATOM 732 C C . ALA A 1 92 ? -3.597 -8.203 -7.992 1.00 94.56 92 ALA A C 1
ATOM 734 O O . ALA A 1 92 ? -2.584 -8.533 -8.604 1.00 94.56 92 ALA A O 1
ATOM 735 N N . VAL A 1 93 ? -4.744 -7.915 -8.617 1.00 97.06 93 VAL A N 1
ATOM 736 C CA . VAL A 1 93 ? -4.894 -7.972 -10.082 1.00 97.06 93 VAL A CA 1
ATOM 737 C C . VAL A 1 93 ? -3.935 -7.002 -10.775 1.00 97.06 93 VAL A C 1
ATOM 739 O O . VAL A 1 93 ? -3.231 -7.397 -11.698 1.00 97.06 93 VAL A O 1
ATOM 742 N N . LEU A 1 94 ? -3.850 -5.752 -10.317 1.00 96.69 94 LEU A N 1
ATOM 743 C CA . LEU A 1 94 ? -2.953 -4.752 -10.905 1.00 96.69 94 LEU A CA 1
ATOM 744 C C . LEU A 1 94 ? -1.474 -5.142 -10.781 1.00 96.69 94 LEU A C 1
ATOM 746 O O . LEU A 1 94 ? -0.715 -4.966 -11.730 1.00 96.69 94 LEU A O 1
ATOM 750 N N . VAL A 1 95 ? -1.065 -5.708 -9.642 1.00 96.06 95 VAL A N 1
ATOM 751 C CA . VAL A 1 95 ? 0.301 -6.218 -9.448 1.00 96.06 95 VAL A CA 1
ATOM 752 C C . VAL A 1 95 ? 0.591 -7.369 -10.411 1.00 96.06 95 VAL A C 1
ATOM 754 O O . VAL A 1 95 ? 1.661 -7.387 -11.014 1.00 96.06 95 VAL A O 1
ATOM 757 N N . LEU A 1 96 ? -0.356 -8.291 -10.614 1.00 96.56 96 LEU A N 1
ATOM 758 C CA . LEU A 1 96 ? -0.205 -9.376 -11.590 1.00 96.56 96 LEU A CA 1
ATOM 759 C C . LEU A 1 96 ? -0.098 -8.850 -13.027 1.00 96.56 96 LEU A C 1
ATOM 761 O O . LEU A 1 96 ? 0.709 -9.362 -13.798 1.00 96.56 96 LEU A O 1
ATOM 765 N N . LEU A 1 97 ? -0.848 -7.804 -13.381 1.00 96.56 97 LEU A N 1
ATOM 766 C CA . LEU A 1 97 ? -0.728 -7.152 -14.689 1.00 96.56 97 LEU A CA 1
ATOM 767 C C . LEU A 1 97 ? 0.649 -6.503 -14.875 1.00 96.56 97 LEU A C 1
ATOM 769 O O . LEU A 1 97 ? 1.268 -6.676 -15.922 1.00 96.56 97 LEU A O 1
ATOM 773 N N . VAL A 1 98 ? 1.167 -5.808 -13.857 1.00 95.44 98 VAL A N 1
ATOM 774 C CA . VAL A 1 98 ? 2.530 -5.250 -13.891 1.00 95.44 98 VAL A CA 1
ATOM 775 C C . VAL A 1 98 ? 3.571 -6.366 -14.009 1.00 95.44 98 VAL A C 1
ATOM 777 O O . VAL A 1 98 ? 4.487 -6.255 -14.819 1.00 95.44 98 VAL A O 1
ATOM 780 N N . ALA A 1 99 ? 3.414 -7.464 -13.268 1.00 93.94 99 ALA A N 1
ATOM 781 C CA . ALA A 1 99 ? 4.301 -8.621 -13.364 1.00 93.94 99 ALA A CA 1
ATOM 782 C C . ALA A 1 99 ? 4.264 -9.267 -14.761 1.00 93.94 99 ALA A C 1
ATOM 784 O O . ALA A 1 99 ? 5.307 -9.653 -15.284 1.00 93.94 99 ALA A O 1
ATOM 785 N N . ALA A 1 100 ? 3.094 -9.331 -15.402 1.00 95.25 100 ALA A N 1
ATOM 786 C CA . ALA A 1 100 ? 2.962 -9.813 -16.773 1.00 95.25 100 ALA A CA 1
ATOM 787 C C . ALA A 1 100 ? 3.665 -8.891 -17.785 1.00 95.25 100 ALA A C 1
ATOM 789 O O . ALA A 1 100 ? 4.335 -9.385 -18.688 1.00 95.25 100 ALA A O 1
ATOM 790 N N . LEU A 1 101 ? 3.578 -7.563 -17.614 1.00 93.19 101 LEU A N 1
ATOM 791 C CA . LEU A 1 101 ? 4.333 -6.605 -18.437 1.00 93.19 101 LEU A CA 1
ATOM 792 C C . LEU A 1 101 ? 5.843 -6.809 -18.286 1.00 93.19 101 LEU A C 1
ATOM 794 O O . LEU A 1 101 ? 6.560 -6.843 -19.284 1.00 93.19 101 LEU A O 1
ATOM 798 N N . VAL A 1 102 ? 6.308 -7.008 -17.050 1.00 90.62 102 VAL A N 1
ATOM 799 C CA . VAL A 1 102 ? 7.708 -7.328 -16.749 1.00 90.62 102 VAL A CA 1
ATOM 800 C C . VAL A 1 102 ? 8.143 -8.614 -17.452 1.00 90.62 102 VAL A C 1
ATOM 802 O O . VAL A 1 102 ? 9.161 -8.611 -18.142 1.00 90.62 102 VAL A O 1
ATOM 805 N N . ALA A 1 103 ? 7.357 -9.687 -17.334 1.00 91.00 103 ALA A N 1
ATOM 806 C CA . ALA A 1 103 ? 7.643 -10.974 -17.966 1.00 91.00 103 ALA A CA 1
ATOM 807 C C . ALA A 1 103 ? 7.646 -10.897 -19.504 1.00 91.00 103 ALA A C 1
ATOM 809 O O . ALA A 1 103 ? 8.421 -11.591 -20.154 1.00 91.00 103 ALA A O 1
ATOM 810 N N . ALA A 1 104 ? 6.822 -10.022 -20.086 1.00 91.38 104 ALA A N 1
ATOM 811 C CA . ALA A 1 104 ? 6.804 -9.737 -21.520 1.00 91.38 104 ALA A CA 1
ATOM 812 C C . ALA A 1 104 ? 7.935 -8.792 -21.978 1.00 91.38 104 ALA A C 1
ATOM 814 O O . ALA A 1 104 ? 7.977 -8.413 -23.147 1.00 91.38 104 ALA A O 1
ATOM 815 N N . GLY A 1 105 ? 8.817 -8.356 -21.072 1.00 86.12 105 GLY A N 1
ATOM 816 C CA . GLY A 1 105 ? 9.893 -7.409 -21.370 1.00 86.12 105 GLY A CA 1
ATOM 817 C C . GLY A 1 105 ? 9.419 -5.974 -21.633 1.00 86.12 105 GLY A C 1
ATOM 818 O O . GLY A 1 105 ? 10.211 -5.148 -22.077 1.00 86.12 105 GLY A O 1
ATOM 819 N N . GLN A 1 106 ? 8.153 -5.650 -21.354 1.00 85.50 106 GLN A N 1
ATOM 820 C CA . GLN A 1 106 ? 7.590 -4.318 -21.566 1.00 85.50 106 GLN A CA 1
ATOM 821 C C . GLN A 1 106 ? 7.870 -3.415 -20.364 1.00 85.50 106 GLN A C 1
ATOM 823 O O . GLN A 1 106 ? 7.235 -3.529 -19.318 1.00 85.50 106 GLN A O 1
ATOM 828 N N . ASP A 1 107 ? 8.801 -2.477 -20.522 1.00 82.62 107 ASP A N 1
ATOM 829 C CA . ASP A 1 107 ? 9.208 -1.528 -19.476 1.00 82.62 107 ASP A CA 1
ATOM 830 C C . ASP A 1 107 ? 9.094 -0.057 -19.887 1.00 82.62 107 ASP A C 1
ATOM 832 O O . ASP A 1 107 ? 9.711 0.830 -19.295 1.00 82.62 107 ASP A O 1
ATOM 836 N N . GLY A 1 1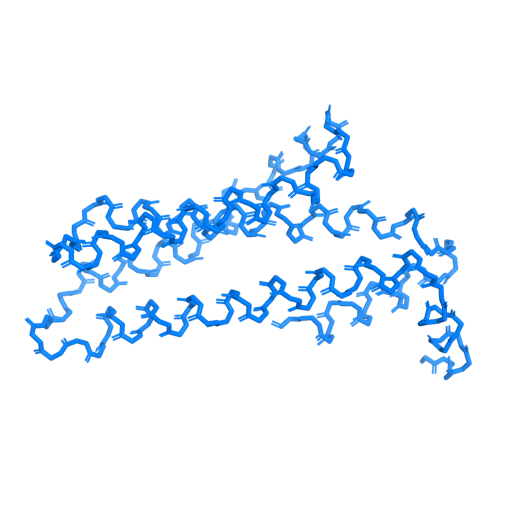08 ? 8.280 0.196 -20.911 1.00 85.19 108 GLY A N 1
ATOM 837 C CA . GLY A 1 108 ? 7.932 1.533 -21.369 1.00 85.19 108 GLY A CA 1
ATOM 838 C C . GLY A 1 108 ? 6.785 2.158 -20.569 1.00 85.19 108 GLY A C 1
ATOM 839 O O . GLY A 1 108 ? 6.533 1.846 -19.406 1.00 85.19 108 GLY A O 1
ATOM 840 N N . THR A 1 109 ? 6.038 3.043 -21.221 1.00 88.62 109 THR A N 1
ATOM 841 C CA . THR A 1 109 ? 4.972 3.844 -20.602 1.00 88.62 109 THR A CA 1
ATOM 842 C C . THR A 1 109 ? 3.917 3.012 -19.868 1.00 88.62 109 THR A C 1
ATOM 844 O O . THR A 1 109 ? 3.531 3.369 -18.758 1.00 88.62 109 THR A O 1
ATOM 847 N N . PHE A 1 110 ? 3.470 1.886 -20.437 1.00 92.31 110 PHE A N 1
ATOM 848 C CA . PHE A 1 110 ? 2.445 1.038 -19.814 1.00 92.31 110 PHE A CA 1
ATOM 849 C C . PHE A 1 110 ? 2.890 0.442 -18.476 1.00 92.31 110 PHE A C 1
ATOM 851 O O . PHE A 1 110 ? 2.080 0.344 -17.557 1.00 92.31 110 PHE A O 1
ATOM 858 N N . PHE A 1 111 ? 4.175 0.108 -18.340 1.00 92.50 111 PHE A N 1
ATOM 859 C CA . PHE A 1 111 ? 4.739 -0.361 -17.078 1.00 92.50 111 PHE A CA 1
ATOM 860 C C . PHE A 1 111 ? 4.664 0.733 -16.010 1.00 92.50 111 PHE A C 1
ATOM 862 O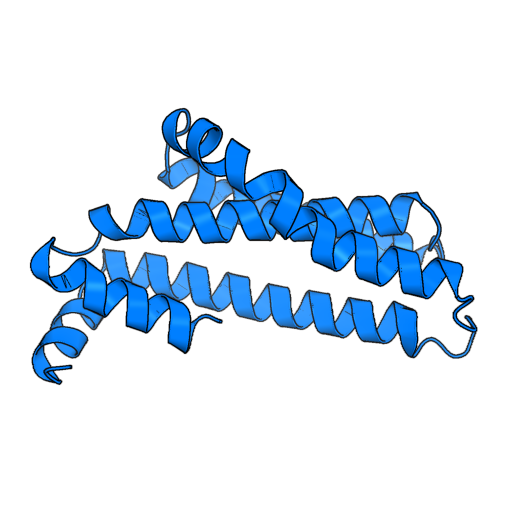 O . PHE A 1 111 ? 4.079 0.520 -14.949 1.00 92.50 111 PHE A O 1
ATOM 869 N N . PHE A 1 112 ? 5.171 1.931 -16.314 1.00 91.50 112 PHE A N 1
ATOM 870 C CA . PHE A 1 112 ? 5.148 3.061 -15.380 1.00 91.50 112 PHE A CA 1
ATOM 871 C C . PHE A 1 112 ? 3.723 3.498 -15.013 1.00 91.50 112 PHE A C 1
ATOM 873 O O . PHE A 1 112 ? 3.461 3.798 -13.850 1.00 91.50 112 PHE A O 1
ATOM 880 N N . LEU A 1 113 ? 2.783 3.470 -15.964 1.00 94.25 113 LEU A N 1
ATOM 881 C CA . LEU A 1 113 ? 1.364 3.712 -15.690 1.00 94.25 113 LEU A CA 1
ATOM 882 C C . LEU A 1 113 ? 0.767 2.638 -14.775 1.00 94.25 113 LEU A C 1
ATOM 884 O O . LEU A 1 113 ? 0.071 2.972 -13.820 1.00 94.25 113 LEU A O 1
ATOM 888 N N . GLY A 1 114 ? 1.061 1.359 -15.019 1.00 94.62 114 GLY A N 1
ATOM 889 C CA . GLY A 1 114 ? 0.609 0.265 -14.159 1.00 94.62 114 GLY A CA 1
ATOM 890 C C . GLY A 1 114 ? 1.117 0.419 -12.725 1.00 94.62 114 GLY A C 1
ATOM 891 O O . GLY A 1 114 ? 0.333 0.353 -11.779 1.00 94.62 114 GLY A O 1
ATOM 892 N N . VAL A 1 115 ? 2.408 0.718 -12.563 1.00 94.50 115 VAL A N 1
ATOM 893 C CA . VAL A 1 115 ? 3.019 0.997 -11.256 1.00 94.50 115 VAL A CA 1
ATOM 894 C C . VAL A 1 115 ? 2.352 2.202 -10.582 1.00 94.50 115 VAL A C 1
ATOM 896 O O . VAL A 1 115 ? 1.996 2.115 -9.408 1.00 94.50 115 VAL A O 1
ATOM 899 N N . LEU A 1 116 ? 2.111 3.297 -11.312 1.00 94.50 116 LEU A N 1
ATOM 900 C CA . LEU A 1 116 ? 1.429 4.488 -10.791 1.00 94.50 116 LEU A CA 1
ATOM 901 C C . LEU A 1 116 ? 0.044 4.152 -10.240 1.00 94.50 116 LEU A C 1
ATOM 903 O O . LEU A 1 116 ? -0.309 4.590 -9.144 1.00 94.50 116 LEU A O 1
ATOM 907 N N . VAL A 1 117 ? -0.725 3.348 -10.974 1.00 95.06 117 VAL A N 1
ATOM 908 C CA . VAL A 1 117 ? -2.056 2.914 -10.543 1.00 95.06 117 VAL A CA 1
ATOM 909 C C . VAL A 1 117 ? -1.958 2.014 -9.310 1.00 95.06 117 VAL A C 1
ATOM 911 O O . VAL A 1 117 ? -2.696 2.241 -8.354 1.00 95.06 117 VAL A O 1
ATOM 914 N N . VAL A 1 118 ? -1.029 1.050 -9.267 1.00 95.31 118 VAL A N 1
ATOM 915 C CA . VAL A 1 118 ? -0.813 0.194 -8.082 1.00 95.31 118 VAL A CA 1
ATOM 916 C C . VAL A 1 118 ? -0.511 1.037 -6.841 1.00 95.31 118 VAL A C 1
ATOM 918 O O . VAL A 1 118 ? -1.153 0.859 -5.800 1.00 95.31 118 VAL A O 1
ATOM 921 N N . LEU A 1 119 ? 0.432 1.977 -6.950 1.00 93.75 119 LEU A N 1
ATOM 922 C CA . LEU A 1 119 ? 0.815 2.855 -5.846 1.00 93.75 119 LEU A CA 1
ATOM 923 C C . LEU A 1 119 ? -0.344 3.767 -5.434 1.00 93.75 119 LEU A C 1
ATOM 925 O O . LEU A 1 119 ? -0.605 3.933 -4.243 1.00 93.75 119 LEU A O 1
ATOM 929 N N . GLY A 1 120 ? -1.089 4.308 -6.397 1.00 92.94 120 GLY A N 1
ATOM 930 C CA . GLY A 1 120 ? -2.267 5.127 -6.133 1.00 92.94 120 GLY A CA 1
ATOM 931 C C . GLY A 1 120 ? -3.376 4.378 -5.397 1.00 92.94 120 GLY A C 1
ATOM 932 O O . GLY A 1 120 ? -3.902 4.860 -4.392 1.00 92.94 120 GLY A O 1
ATOM 933 N N . VAL A 1 121 ? -3.679 3.156 -5.831 1.00 93.12 121 VAL A N 1
ATOM 934 C CA . VAL A 1 121 ? -4.652 2.279 -5.169 1.00 93.12 121 VAL A CA 1
ATOM 935 C C . VAL A 1 121 ? -4.207 1.951 -3.741 1.00 93.12 121 VAL A C 1
ATOM 937 O O . VAL A 1 121 ? -5.029 1.993 -2.824 1.00 93.12 121 VAL A O 1
ATOM 940 N N . ASN A 1 122 ? -2.911 1.707 -3.511 1.00 92.44 122 ASN A N 1
ATOM 941 C CA . ASN A 1 122 ? -2.385 1.510 -2.159 1.00 92.44 122 ASN A CA 1
ATOM 942 C C . ASN A 1 122 ? -2.554 2.766 -1.278 1.00 92.44 122 ASN A C 1
ATOM 944 O O . ASN A 1 122 ? -2.978 2.662 -0.127 1.00 92.44 122 ASN A O 1
ATOM 948 N N . ARG A 1 123 ? -2.312 3.972 -1.816 1.00 90.06 123 ARG A N 1
ATOM 949 C CA . ARG A 1 123 ? -2.539 5.233 -1.078 1.00 90.06 123 ARG A CA 1
ATOM 950 C C . ARG A 1 123 ? -3.999 5.401 -0.679 1.00 90.06 123 ARG A C 1
ATOM 952 O O . ARG A 1 123 ? -4.287 5.695 0.482 1.00 90.06 123 ARG A O 1
ATOM 959 N N . PHE A 1 124 ? -4.915 5.158 -1.612 1.00 91.19 124 PHE A N 1
ATOM 960 C CA . PHE A 1 124 ? -6.350 5.194 -1.344 1.00 91.19 124 PHE A CA 1
ATOM 961 C C . PHE A 1 124 ? -6.756 4.177 -0.265 1.00 91.19 124 PHE A C 1
ATOM 963 O O . PHE A 1 124 ? -7.539 4.490 0.638 1.00 91.19 124 PHE A O 1
ATOM 970 N N . PHE A 1 125 ? -6.177 2.976 -0.305 1.00 91.50 125 PHE A N 1
ATOM 971 C CA . PHE A 1 125 ? -6.413 1.939 0.694 1.00 91.50 125 PHE A CA 1
ATOM 972 C C . PHE A 1 125 ? -5.974 2.353 2.104 1.00 91.50 125 PHE A C 1
ATOM 974 O O . PHE A 1 125 ? -6.753 2.240 3.052 1.00 91.50 125 PHE A O 1
ATOM 981 N N . LEU A 1 126 ? -4.753 2.876 2.252 1.00 90.00 126 LEU A N 1
ATOM 982 C CA . LEU A 1 126 ? -4.212 3.317 3.544 1.00 90.00 126 LEU A CA 1
ATOM 983 C C . LEU A 1 126 ? -5.014 4.477 4.149 1.00 90.00 126 LEU A C 1
ATOM 985 O O . LEU A 1 126 ? -5.236 4.525 5.365 1.00 90.00 126 LEU A O 1
ATOM 989 N N . ALA A 1 127 ? -5.499 5.390 3.310 1.00 89.56 127 ALA A N 1
ATOM 990 C CA . ALA A 1 127 ? -6.392 6.450 3.755 1.00 89.56 127 ALA A CA 1
ATOM 991 C C . ALA A 1 127 ? -7.761 5.905 4.191 1.00 89.56 127 ALA A C 1
ATOM 993 O O . ALA A 1 127 ? -8.286 6.312 5.226 1.00 89.56 127 ALA A O 1
ATOM 994 N N . SER A 1 128 ? -8.298 4.917 3.470 1.00 90.88 128 SER A N 1
ATOM 995 C CA . SER A 1 128 ? -9.548 4.237 3.832 1.00 90.88 128 SER A CA 1
ATOM 996 C C . SER A 1 128 ? -9.438 3.488 5.163 1.00 90.88 128 SER A C 1
ATOM 998 O O . SER A 1 128 ? -10.357 3.546 5.979 1.00 90.88 128 SER A O 1
ATOM 1000 N N . LEU A 1 129 ? -8.301 2.833 5.426 1.00 90.94 129 LEU A N 1
ATOM 1001 C CA . LEU A 1 129 ? -8.000 2.219 6.724 1.00 90.94 129 LEU A CA 1
ATOM 1002 C C . LEU A 1 129 ? -7.964 3.265 7.846 1.00 90.94 129 LEU A C 1
ATOM 1004 O O . LEU A 1 129 ? -8.548 3.051 8.908 1.00 90.94 129 LEU A O 1
ATOM 1008 N N . SER A 1 130 ? -7.325 4.412 7.602 1.00 89.38 130 SER A N 1
ATOM 1009 C CA . SER A 1 130 ? -7.266 5.516 8.568 1.00 89.38 130 SER A CA 1
ATOM 1010 C C . SER A 1 130 ? -8.653 6.107 8.853 1.00 89.38 130 SER A C 1
ATOM 1012 O O . SER A 1 130 ? -8.982 6.357 10.009 1.00 89.38 130 SER A O 1
ATOM 1014 N N . ALA A 1 131 ? -9.504 6.244 7.832 1.00 89.12 131 ALA A N 1
ATOM 1015 C CA . ALA A 1 131 ? -10.884 6.711 7.973 1.00 89.12 131 ALA A CA 1
ATOM 1016 C C . ALA A 1 131 ? -11.821 5.680 8.637 1.00 89.12 131 ALA A C 1
ATOM 1018 O O . ALA A 1 131 ? -12.850 6.041 9.210 1.00 89.12 131 ALA A O 1
ATOM 1019 N N . ALA A 1 132 ? -11.488 4.388 8.573 1.00 90.44 132 ALA A N 1
ATOM 1020 C CA . ALA A 1 132 ? -12.232 3.326 9.247 1.00 90.44 132 ALA A CA 1
ATOM 1021 C C . ALA A 1 132 ? -11.874 3.203 10.737 1.00 90.44 132 ALA A C 1
ATOM 1023 O O . ALA A 1 132 ? -12.700 2.731 11.518 1.00 90.44 132 ALA A O 1
ATOM 1024 N N . LEU A 1 133 ? -10.686 3.664 11.143 1.00 91.62 133 LEU A N 1
ATOM 1025 C CA . LEU A 1 133 ? -10.183 3.542 12.510 1.00 91.62 133 LEU A CA 1
ATOM 1026 C C . LEU A 1 133 ? -11.154 4.073 13.588 1.00 91.62 133 LEU A C 1
ATOM 1028 O O . LEU A 1 133 ? -11.355 3.363 14.574 1.00 91.62 133 LEU A O 1
ATOM 1032 N N . PRO A 1 134 ? -11.844 5.221 13.408 1.00 91.00 134 PRO A N 1
ATOM 1033 C CA . PRO A 1 134 ? -12.791 5.721 14.404 1.00 91.00 134 PRO A CA 1
ATOM 1034 C C . PRO A 1 134 ? -14.024 4.865 14.665 1.00 91.00 134 PRO A C 1
ATOM 1036 O O . PRO A 1 134 ? -14.760 5.131 15.607 1.00 91.00 134 PRO A O 1
ATOM 1039 N N . HIS A 1 135 ? -14.251 3.841 13.846 1.00 90.06 135 HIS A N 1
ATOM 1040 C CA . HIS A 1 135 ? -15.381 2.931 13.985 1.00 90.06 135 HIS A CA 1
ATOM 1041 C C . HIS A 1 135 ? -15.014 1.649 14.742 1.00 90.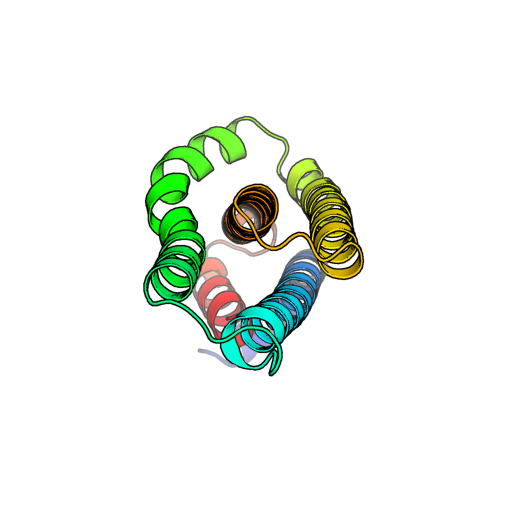06 135 HIS A C 1
ATOM 1043 O O . HIS A 1 135 ? -15.898 0.848 15.029 1.00 90.06 135 HIS A O 1
ATOM 1049 N N . VAL A 1 136 ? -13.727 1.426 15.034 1.00 91.06 136 VAL A N 1
ATOM 1050 C CA . VAL A 1 136 ? -13.236 0.197 15.684 1.00 91.06 136 VAL A CA 1
ATOM 1051 C C . VAL A 1 136 ? -12.568 0.441 17.038 1.00 91.06 136 VAL A C 1
ATOM 1053 O O . VAL A 1 136 ? -12.203 -0.523 17.710 1.00 91.06 136 VAL A O 1
ATOM 1056 N N . VAL A 1 137 ? -12.412 1.704 17.443 1.00 92.69 137 VAL A N 1
ATOM 1057 C CA . VAL A 1 137 ? -11.916 2.116 18.766 1.00 92.69 137 VAL A CA 1
ATOM 1058 C C . VAL A 1 137 ? -12.756 3.274 19.306 1.00 92.69 137 VAL A C 1
ATOM 1060 O O . VAL A 1 137 ? -13.419 3.978 18.544 1.00 92.69 137 VAL A O 1
ATOM 1063 N N . THR A 1 138 ? -12.732 3.483 20.620 1.00 91.44 138 THR A N 1
ATOM 1064 C CA . THR A 1 138 ? -13.442 4.590 21.274 1.00 91.44 138 THR A CA 1
ATOM 1065 C C . THR A 1 138 ? -12.722 5.927 21.061 1.00 91.44 138 THR A C 1
ATOM 1067 O O . THR A 1 138 ? -11.530 5.953 20.755 1.00 91.44 138 THR A O 1
ATOM 1070 N N . ARG A 1 139 ? -13.432 7.061 21.213 1.00 88.88 139 ARG A N 1
ATOM 1071 C CA . ARG A 1 139 ? -12.887 8.408 20.930 1.00 88.88 139 ARG A CA 1
ATOM 1072 C C . ARG A 1 139 ? -11.620 8.741 21.723 1.00 88.88 139 ARG A C 1
ATOM 1074 O O . ARG A 1 139 ? -10.702 9.336 21.168 1.00 88.88 139 ARG A O 1
ATOM 1081 N N . ASP A 1 140 ? -11.575 8.339 22.986 1.00 89.75 140 ASP A N 1
ATOM 1082 C CA . ASP A 1 140 ? -10.435 8.483 23.897 1.00 89.75 140 ASP A CA 1
ATOM 1083 C C . ASP A 1 140 ? -9.206 7.681 23.441 1.00 89.75 140 ASP A C 1
ATOM 1085 O O . ASP A 1 140 ? -8.077 8.115 23.643 1.00 89.75 140 ASP A O 1
ATOM 1089 N N . GLN A 1 141 ? -9.421 6.565 22.743 1.00 90.62 141 GLN A N 1
ATOM 1090 C CA . GLN A 1 141 ? -8.367 5.678 22.250 1.00 90.62 141 GLN A CA 1
ATOM 1091 C C . GLN A 1 141 ? -7.883 6.032 20.839 1.00 90.62 141 GLN A C 1
ATOM 1093 O O . GLN A 1 141 ? -6.891 5.466 20.379 1.00 90.62 141 GLN A O 1
ATOM 1098 N N . LEU A 1 142 ? -8.554 6.948 20.127 1.00 90.12 142 LEU A N 1
ATOM 1099 C CA . LEU A 1 142 ? -8.289 7.214 18.706 1.00 90.12 142 LEU A CA 1
ATOM 1100 C C . LEU A 1 142 ? -6.860 7.647 18.430 1.00 90.12 142 LEU A C 1
ATOM 1102 O O . LEU A 1 142 ? -6.236 7.143 17.498 1.00 90.12 142 LEU A O 1
ATOM 1106 N N . VAL A 1 143 ? -6.349 8.578 19.234 1.00 90.88 143 VAL A N 1
ATOM 1107 C CA . VAL A 1 143 ? -5.001 9.121 19.053 1.00 90.88 143 VAL A CA 1
ATOM 1108 C C . VAL A 1 143 ? -3.968 8.018 19.279 1.00 90.88 143 VAL A C 1
ATOM 1110 O O . VAL A 1 143 ? -3.113 7.796 18.422 1.00 90.88 143 VAL A O 1
ATOM 1113 N N . THR A 1 144 ? -4.101 7.256 20.369 1.00 91.19 144 THR A N 1
ATOM 1114 C CA . THR A 1 144 ? -3.235 6.112 20.684 1.00 91.19 144 THR A CA 1
ATOM 1115 C C . THR A 1 144 ? -3.288 5.041 19.594 1.00 91.19 144 THR A C 1
ATOM 1117 O O . THR A 1 144 ? -2.250 4.554 19.146 1.00 91.19 144 THR A O 1
ATOM 1120 N N . ALA A 1 145 ? -4.486 4.687 19.128 1.00 90.00 145 ALA A N 1
ATOM 1121 C CA . ALA A 1 145 ? -4.685 3.675 18.100 1.00 90.00 145 ALA A CA 1
ATOM 1122 C C . ALA A 1 145 ? -4.130 4.116 16.738 1.00 90.00 145 ALA A C 1
ATOM 1124 O O . ALA A 1 145 ? -3.568 3.290 16.016 1.00 90.00 145 ALA A O 1
ATOM 11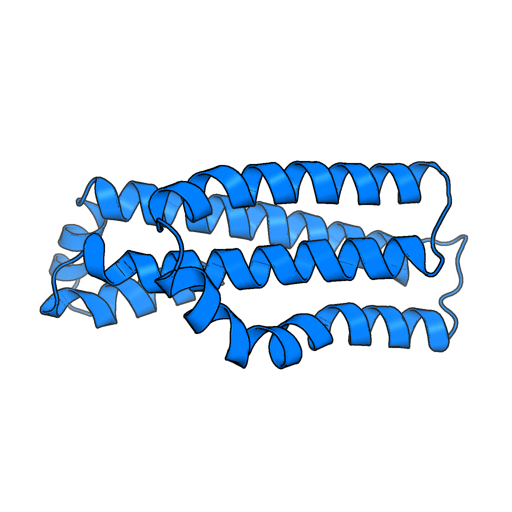25 N N . ASN A 1 146 ? -4.263 5.399 16.384 1.00 90.94 146 ASN A N 1
ATOM 1126 C CA . ASN A 1 146 ? -3.733 5.948 15.140 1.00 90.94 146 ASN A CA 1
ATOM 1127 C C . ASN A 1 146 ? -2.207 5.973 15.171 1.00 90.94 146 ASN A C 1
ATOM 1129 O O . ASN A 1 146 ? -1.588 5.398 14.281 1.00 90.94 146 ASN A O 1
ATOM 1133 N N . ALA A 1 147 ? -1.622 6.533 16.234 1.00 90.19 147 ALA A N 1
ATOM 1134 C CA . ALA A 1 147 ? -0.178 6.569 16.420 1.00 90.19 147 ALA A CA 1
ATOM 1135 C C . ALA A 1 147 ? 0.417 5.157 16.366 1.00 90.19 147 ALA A C 1
ATOM 1137 O O . ALA A 1 147 ? 1.347 4.910 15.606 1.00 90.19 147 ALA A O 1
ATOM 1138 N N . PHE A 1 148 ? -0.175 4.198 17.086 1.00 90.75 148 PHE A N 1
ATOM 1139 C CA . PHE A 1 148 ? 0.271 2.810 17.028 1.00 90.75 148 PHE A CA 1
ATOM 1140 C C . PHE A 1 148 ? 0.153 2.232 15.615 1.00 90.75 148 PHE A C 1
ATOM 1142 O O . PHE A 1 148 ? 1.138 1.725 15.087 1.00 90.75 148 PHE A O 1
ATOM 1149 N N . SER A 1 149 ? -1.022 2.325 14.985 1.00 88.69 149 SER A N 1
ATOM 1150 C CA . SER A 1 149 ? -1.271 1.727 13.665 1.00 88.69 149 SER A CA 1
ATOM 1151 C C . SER A 1 149 ? -0.397 2.327 12.568 1.00 88.69 149 SER A C 1
ATOM 1153 O O . SER A 1 149 ? -0.042 1.628 11.626 1.00 88.69 149 SER A O 1
ATOM 1155 N N . VAL A 1 150 ? -0.087 3.622 12.655 1.00 83.81 150 VAL A N 1
ATOM 1156 C CA . VAL A 1 150 ? 0.800 4.301 11.712 1.00 83.81 150 VAL A CA 1
ATOM 1157 C C . VAL A 1 150 ? 2.238 3.878 11.972 1.00 83.81 150 VAL A C 1
ATOM 1159 O O . VAL A 1 150 ? 2.833 3.327 11.064 1.00 83.81 150 VAL A O 1
ATOM 1162 N N . THR A 1 151 ? 2.764 4.016 13.188 1.00 86.25 151 THR A N 1
ATOM 1163 C CA . THR A 1 151 ? 4.182 3.735 13.479 1.00 86.25 151 THR A CA 1
ATOM 1164 C C . THR A 1 151 ? 4.567 2.266 13.321 1.00 86.25 151 THR A C 1
ATOM 1166 O O . THR A 1 151 ? 5.664 1.959 12.877 1.00 86.25 151 THR A O 1
ATOM 1169 N N . SER A 1 152 ? 3.687 1.339 13.700 1.00 83.44 152 SER A N 1
ATOM 1170 C CA . SER A 1 152 ? 3.930 -0.102 13.506 1.00 83.44 152 SER A CA 1
ATOM 1171 C C . SER A 1 152 ? 3.589 -0.581 12.096 1.00 83.44 152 SER A C 1
ATOM 1173 O O . SER A 1 152 ? 3.947 -1.693 11.715 1.00 83.44 152 SER A O 1
ATOM 1175 N N . GLY A 1 153 ? 2.844 0.245 11.361 1.00 65.19 153 GLY A N 1
ATOM 1176 C CA . GLY A 1 153 ? 2.391 -0.037 10.018 1.00 65.19 153 GLY A CA 1
ATOM 1177 C C . GLY A 1 153 ? 3.352 0.464 8.959 1.00 65.19 153 GLY A C 1
ATOM 1178 O O . GLY A 1 153 ? 3.555 -0.295 8.039 1.00 65.19 153 GLY A O 1
ATOM 1179 N N . THR A 1 154 ? 3.901 1.683 9.068 1.00 56.78 154 THR A N 1
ATOM 1180 C CA . THR A 1 154 ? 4.748 2.370 8.061 1.00 56.78 154 THR A CA 1
ATOM 1181 C C . THR A 1 154 ? 5.907 1.532 7.557 1.00 56.78 154 THR A C 1
ATOM 1183 O O . THR A 1 154 ? 6.003 1.416 6.313 1.00 56.78 154 THR A O 1
#

Secondary structure (DSSP, 8-state):
--HHHHHHHHH-HHHHHHHHHHHHHHHHHHHHHHHHHHHHHS-TT----HHHHHHHHHHHHHHHHHHHHHHHHHHHHS-HHHHHHHHHHHHHHHHHHHHHHHHTT--SHHHHHHHHHHHHHHHHHHHHHHHHGGGTS-GGGHHHHHHHHHHTT-